Protein AF-A0AAD7WFM6-F1 (afdb_monomer_lite)

Organism: NCBI:txid143900

Structure (mmCIF, N/CA/C/O backbone):
data_AF-A0AAD7WFM6-F1
#
_entry.id   AF-A0AAD7WFM6-F1
#
loop_
_atom_site.group_PDB
_atom_site.id
_atom_site.type_symbol
_atom_site.label_atom_id
_atom_site.label_alt_id
_atom_site.label_comp_id
_atom_site.label_asym_id
_atom_site.label_entity_id
_atom_site.label_seq_id
_atom_site.pdbx_PDB_ins_code
_atom_site.Cartn_x
_atom_site.Cartn_y
_atom_site.Cartn_z
_atom_site.occupancy
_atom_site.B_iso_or_equiv
_atom_site.auth_seq_id
_atom_site.auth_comp_id
_atom_site.auth_asym_id
_atom_site.auth_atom_id
_atom_site.pdbx_PDB_model_num
ATOM 1 N N . MET A 1 1 ? -21.764 13.969 35.083 1.00 62.25 1 MET A N 1
ATOM 2 C CA . MET A 1 1 ? -21.220 14.354 33.755 1.00 62.25 1 MET A CA 1
ATOM 3 C C . MET A 1 1 ? -19.944 13.610 33.348 1.00 62.25 1 MET A C 1
ATOM 5 O O . MET A 1 1 ? -19.972 12.997 32.290 1.00 62.25 1 MET A O 1
ATOM 9 N N . LYS A 1 2 ? -18.858 13.577 34.146 1.00 76.75 2 LYS A N 1
ATOM 10 C CA . LYS A 1 2 ? -17.601 12.878 33.765 1.00 76.75 2 LYS A CA 1
ATOM 11 C C . LYS A 1 2 ? -17.783 11.390 33.401 1.00 76.75 2 LYS A C 1
ATOM 13 O O . LYS A 1 2 ? -17.245 10.942 32.396 1.00 76.75 2 LYS A O 1
ATOM 18 N N . ARG A 1 3 ? -18.596 10.651 34.167 1.00 87.94 3 ARG A N 1
ATOM 19 C CA . ARG A 1 3 ? -18.861 9.216 33.942 1.00 87.94 3 ARG A CA 1
ATOM 20 C C . ARG A 1 3 ? -19.588 8.930 32.623 1.00 87.94 3 ARG A C 1
ATOM 22 O O . ARG A 1 3 ? -19.180 8.037 31.896 1.00 87.94 3 ARG A O 1
ATOM 29 N N . LEU A 1 4 ? -20.606 9.728 32.296 1.00 90.88 4 LEU A N 1
ATOM 30 C CA . LEU A 1 4 ? -21.364 9.590 31.048 1.00 90.88 4 LEU A CA 1
ATOM 31 C C . LEU A 1 4 ? -20.486 9.893 29.825 1.00 90.88 4 LEU A C 1
ATOM 33 O O . LEU A 1 4 ? -20.515 9.154 28.850 1.00 90.88 4 LEU A O 1
ATOM 37 N N . LYS A 1 5 ? -19.648 10.938 29.907 1.00 92.38 5 LYS A N 1
ATOM 38 C CA . LYS A 1 5 ? -18.677 11.270 28.854 1.00 92.38 5 LYS A CA 1
ATOM 39 C C . LYS A 1 5 ? -17.687 10.123 28.609 1.00 92.38 5 LYS A C 1
ATOM 41 O O . LYS A 1 5 ? -17.430 9.798 27.457 1.00 92.38 5 LYS A O 1
ATOM 46 N N . SER A 1 6 ? -17.175 9.495 29.671 1.00 94.88 6 SER A N 1
ATOM 47 C CA . SER A 1 6 ? -16.282 8.329 29.561 1.00 94.88 6 SER A CA 1
ATOM 48 C C . SER A 1 6 ? -16.977 7.137 28.905 1.00 94.88 6 SER A C 1
ATOM 50 O O . SER A 1 6 ? -16.450 6.571 27.961 1.00 94.88 6 SER A O 1
ATOM 52 N N . GLN A 1 7 ? -18.195 6.807 29.343 1.00 95.50 7 GLN A N 1
ATOM 53 C CA . GLN A 1 7 ? -18.966 5.692 28.784 1.00 95.50 7 GLN A CA 1
ATOM 54 C C . GLN A 1 7 ? -19.294 5.892 27.302 1.00 95.50 7 GLN A C 1
ATOM 56 O O . GLN A 1 7 ? -19.234 4.942 26.524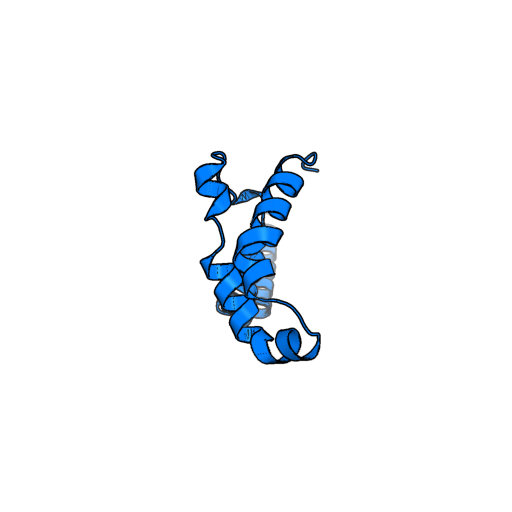 1.00 95.50 7 GLN A O 1
ATOM 61 N N . LEU A 1 8 ? -19.617 7.126 26.905 1.00 95.50 8 LEU A N 1
ATOM 62 C CA . LEU A 1 8 ? -19.846 7.464 25.505 1.00 95.50 8 LEU A CA 1
ATOM 63 C C . LEU A 1 8 ? -18.565 7.296 24.676 1.00 95.50 8 LEU A C 1
ATOM 65 O O . LEU A 1 8 ? -18.611 6.693 23.608 1.00 95.50 8 LEU A O 1
ATOM 69 N N . LEU A 1 9 ? -17.427 7.792 25.175 1.00 96.12 9 LEU A N 1
ATOM 70 C CA . LEU A 1 9 ? -16.133 7.634 24.506 1.00 96.12 9 LEU A CA 1
ATOM 71 C C . LEU A 1 9 ? -15.756 6.158 24.350 1.00 96.12 9 LEU A C 1
ATOM 73 O O . LEU A 1 9 ? -15.394 5.742 23.253 1.00 96.12 9 LEU A O 1
ATOM 77 N N . ASP A 1 10 ? -15.918 5.353 25.399 1.00 97.00 10 ASP A N 1
ATOM 78 C CA . ASP A 1 10 ? -15.633 3.916 25.355 1.00 97.00 10 ASP A CA 1
ATOM 79 C C . ASP A 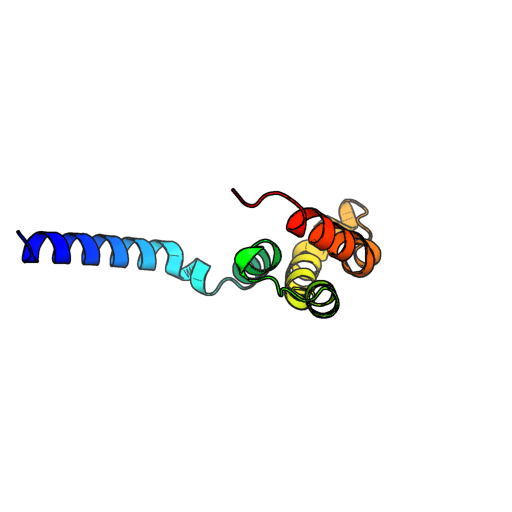1 10 ? -16.526 3.190 24.340 1.00 97.00 10 ASP A C 1
ATOM 81 O O . ASP A 1 10 ? -16.049 2.343 23.581 1.00 97.00 10 ASP A O 1
ATOM 85 N N . ALA A 1 11 ? -17.814 3.544 24.276 1.00 96.19 11 ALA A N 1
ATOM 86 C CA . ALA A 1 11 ? -18.744 2.978 23.302 1.00 96.19 11 ALA A CA 1
ATOM 87 C C . ALA A 1 11 ? -18.350 3.333 21.859 1.00 96.19 11 ALA A C 1
ATOM 89 O O . ALA A 1 11 ? -18.364 2.462 20.985 1.00 96.19 11 ALA A O 1
ATOM 90 N N . VAL A 1 12 ? -17.947 4.584 21.613 1.00 96.38 12 VAL A N 1
ATOM 91 C CA . VAL A 1 12 ? -17.462 5.033 20.299 1.00 96.38 12 VAL A CA 1
ATOM 92 C C . VAL A 1 12 ? -16.175 4.303 19.920 1.00 96.38 12 VAL A C 1
ATOM 94 O O . VAL A 1 12 ? -16.102 3.743 18.828 1.00 96.38 12 VAL A O 1
ATOM 97 N N . ILE A 1 13 ? -15.188 4.233 20.819 1.00 95.25 13 ILE A N 1
ATOM 98 C CA . ILE A 1 13 ? -13.918 3.533 20.571 1.00 95.25 13 ILE A CA 1
ATOM 99 C C . ILE A 1 13 ? -14.170 2.055 20.268 1.00 95.25 13 ILE A C 1
ATOM 101 O O . ILE A 1 13 ? -13.616 1.519 19.308 1.00 95.25 13 ILE A O 1
ATOM 105 N N . LYS A 1 14 ? -15.031 1.390 21.047 1.00 96.19 14 LYS A N 1
ATOM 106 C CA . LYS A 1 14 ? -15.383 -0.019 20.832 1.00 96.19 14 LYS A CA 1
ATOM 107 C C . LYS A 1 14 ? -16.072 -0.232 19.483 1.00 96.19 14 LYS A C 1
ATOM 109 O O . LYS A 1 14 ? -15.744 -1.190 18.787 1.00 96.19 14 LYS A O 1
ATOM 114 N N . SER A 1 15 ? -16.991 0.659 19.110 1.00 95.00 15 SER A N 1
ATOM 115 C CA . SER A 1 15 ? -17.667 0.625 17.810 1.00 95.00 15 SER A CA 1
ATOM 116 C C . SER A 1 15 ? -16.670 0.771 16.660 1.00 95.00 15 SER A C 1
ATOM 118 O O . SER A 1 15 ? -16.659 -0.057 15.752 1.00 95.00 15 SER A O 1
ATOM 120 N N . MET A 1 16 ? -15.766 1.753 16.738 1.00 93.12 16 MET A N 1
ATOM 121 C CA . MET A 1 16 ? -14.727 1.949 15.725 1.00 93.12 16 MET A CA 1
ATOM 122 C C . MET A 1 16 ? -13.814 0.723 15.618 1.00 93.12 16 MET A C 1
ATOM 124 O O . MET A 1 16 ? -13.705 0.148 14.540 1.00 93.12 16 MET A O 1
ATOM 128 N N . ARG A 1 17 ? -13.245 0.240 16.730 1.00 91.19 17 ARG A N 1
ATOM 129 C CA . ARG A 1 17 ? -12.390 -0.962 16.725 1.00 91.19 17 ARG A CA 1
ATOM 130 C C . ARG A 1 17 ? -13.087 -2.167 16.107 1.00 91.19 17 ARG A C 1
ATOM 132 O O . ARG A 1 17 ? -12.491 -2.879 15.316 1.00 91.19 17 ARG A O 1
ATOM 139 N N . SER A 1 18 ? -14.363 -2.384 16.426 1.00 92.25 18 SER A N 1
ATOM 140 C CA . SER A 1 18 ? -15.118 -3.499 15.850 1.00 92.25 18 SER A CA 1
ATOM 141 C C . SER A 1 18 ? -15.333 -3.357 14.344 1.00 92.25 18 SER A C 1
ATOM 143 O O . SER A 1 18 ? -15.310 -4.365 13.649 1.00 92.25 18 SER A O 1
ATOM 145 N N . ARG A 1 19 ? -15.566 -2.138 13.842 1.00 90.75 19 ARG A N 1
ATOM 146 C CA . ARG A 1 19 ? -15.795 -1.878 12.411 1.00 90.75 19 ARG A CA 1
ATOM 147 C C . ARG A 1 19 ? -14.527 -2.007 11.573 1.00 90.75 19 ARG A C 1
ATOM 149 O O . ARG A 1 19 ? -14.617 -2.396 10.417 1.00 90.75 19 ARG A O 1
ATOM 156 N N . PHE A 1 20 ? -13.376 -1.664 12.147 1.00 87.44 20 PHE A N 1
ATOM 157 C CA . PHE A 1 20 ? -12.087 -1.661 11.452 1.00 87.44 20 PHE A CA 1
ATOM 158 C C . PHE A 1 20 ? -11.201 -2.865 11.806 1.00 87.44 20 PHE A C 1
ATOM 160 O O . PHE A 1 20 ? -10.089 -2.958 11.302 1.00 87.44 20 PHE A O 1
ATOM 167 N N . LYS A 1 21 ? -11.687 -3.809 12.622 1.00 87.00 21 LYS A N 1
ATOM 168 C CA . LYS A 1 21 ? -10.922 -4.971 13.105 1.00 87.00 21 LYS A CA 1
ATOM 169 C C . LYS A 1 21 ? -10.242 -5.761 11.982 1.00 87.00 21 LYS A C 1
ATOM 171 O O . LYS A 1 21 ? -9.096 -6.176 12.124 1.00 87.00 21 LYS A O 1
ATOM 176 N N . ASP A 1 22 ? -10.952 -5.974 10.880 1.00 83.56 22 ASP A N 1
ATOM 177 C CA . ASP A 1 22 ? -10.429 -6.765 9.762 1.00 83.56 22 ASP A CA 1
ATOM 178 C C . ASP A 1 22 ? -9.441 -5.952 8.911 1.00 83.56 22 ASP A C 1
ATOM 180 O O . ASP A 1 22 ? -8.513 -6.505 8.328 1.00 83.56 22 ASP A O 1
ATOM 184 N N . LEU A 1 23 ? -9.583 -4.624 8.925 1.00 83.69 23 LEU A N 1
ATOM 185 C CA . LEU A 1 23 ? -8.703 -3.685 8.232 1.00 83.69 23 LEU A CA 1
ATOM 186 C C . LEU A 1 23 ? -7.391 -3.461 8.993 1.00 83.69 23 LEU A C 1
ATOM 188 O O . LEU A 1 23 ? -6.364 -3.201 8.373 1.00 83.69 23 LEU A O 1
ATOM 192 N N . GLU A 1 24 ? -7.393 -3.619 10.323 1.00 79.19 24 GLU A N 1
ATOM 193 C CA . GLU A 1 24 ? -6.185 -3.506 11.152 1.00 79.19 24 GLU A CA 1
ATOM 194 C C . GLU A 1 24 ? -5.099 -4.510 10.757 1.00 79.19 24 GLU A C 1
ATOM 196 O O . GLU A 1 24 ? -3.931 -4.232 11.002 1.00 79.19 24 GLU A O 1
ATOM 201 N N . ASN A 1 25 ? -5.450 -5.642 10.139 1.00 83.19 25 ASN A N 1
ATOM 202 C CA . ASN A 1 25 ? -4.498 -6.679 9.725 1.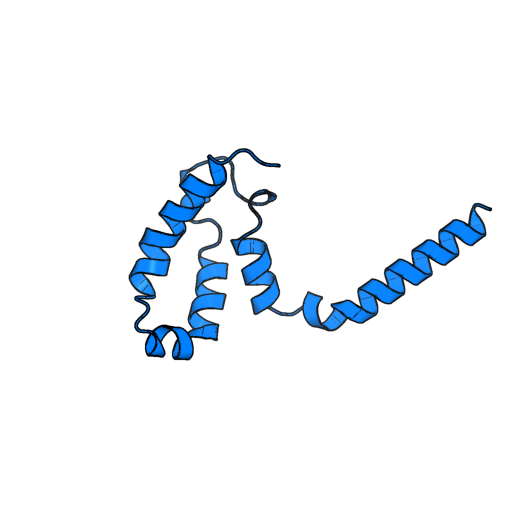00 83.19 25 ASN A CA 1
ATOM 203 C C . ASN A 1 25 ? -4.393 -6.834 8.201 1.00 83.19 25 ASN A C 1
ATOM 205 O O . ASN A 1 25 ? -3.698 -7.736 7.722 1.00 83.19 25 ASN A O 1
ATOM 209 N N . ASP A 1 26 ? -5.071 -5.978 7.434 1.00 89.94 26 ASP A N 1
ATOM 210 C CA . ASP A 1 26 ? -5.017 -6.025 5.978 1.00 89.94 26 ASP A CA 1
ATOM 211 C C . ASP A 1 26 ? -3.664 -5.494 5.491 1.00 89.94 26 ASP A C 1
ATOM 213 O O . ASP A 1 26 ? -3.353 -4.304 5.583 1.00 89.94 26 ASP A O 1
ATOM 217 N N . LYS A 1 27 ? -2.839 -6.402 4.965 1.00 89.12 27 LYS A N 1
ATOM 218 C CA . LYS A 1 27 ? -1.479 -6.092 4.509 1.00 89.12 27 LYS A CA 1
ATOM 219 C C . LYS A 1 27 ? -1.457 -5.098 3.349 1.00 89.12 27 LYS A C 1
ATOM 221 O O . LYS A 1 27 ? -0.508 -4.323 3.250 1.00 89.12 27 LYS A O 1
ATOM 226 N N . ILE A 1 28 ? -2.467 -5.118 2.479 1.00 91.44 28 ILE A N 1
ATOM 227 C CA . ILE A 1 28 ? -2.542 -4.2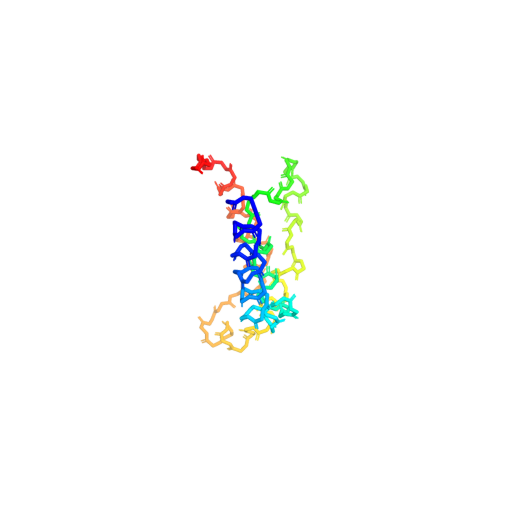27 1.319 1.00 91.44 28 ILE A CA 1
ATOM 228 C C . ILE A 1 28 ? -2.935 -2.831 1.778 1.00 91.44 28 ILE A C 1
ATOM 230 O O . ILE A 1 28 ? -2.282 -1.861 1.400 1.00 91.44 28 ILE A O 1
ATOM 234 N N . LEU A 1 29 ? -3.938 -2.726 2.650 1.00 88.88 29 LEU A N 1
ATOM 235 C CA . LEU A 1 29 ? -4.356 -1.444 3.205 1.00 88.88 29 LEU A CA 1
ATOM 236 C C . LEU A 1 29 ? -3.248 -0.805 4.049 1.00 88.88 29 LEU A C 1
ATOM 238 O O . LEU A 1 29 ? -2.993 0.389 3.915 1.00 88.88 29 LEU A O 1
ATOM 242 N N . GLN A 1 30 ? -2.557 -1.592 4.879 1.00 88.25 30 GLN A N 1
ATOM 243 C CA . GLN A 1 30 ? -1.407 -1.116 5.649 1.00 88.25 30 GLN A CA 1
ATOM 244 C C . GLN A 1 30 ? -0.278 -0.621 4.739 1.00 88.25 30 GLN A C 1
ATOM 246 O O . GLN A 1 30 ? 0.279 0.451 4.983 1.00 88.25 30 GLN A O 1
ATOM 251 N N . ALA A 1 31 ? 0.048 -1.379 3.687 1.00 89.88 31 ALA A N 1
ATOM 252 C CA . ALA A 1 31 ? 1.051 -0.969 2.714 1.00 89.88 31 ALA A CA 1
ATOM 253 C C . ALA A 1 31 ? 0.640 0.331 2.012 1.00 89.88 31 ALA A C 1
ATOM 255 O O . ALA A 1 31 ? 1.439 1.260 1.943 1.00 89.88 31 ALA A O 1
ATOM 256 N N . ALA A 1 32 ? -0.611 0.437 1.559 1.00 88.38 32 ALA A N 1
ATOM 257 C CA . ALA A 1 32 ? -1.127 1.630 0.897 1.00 88.38 32 ALA A CA 1
ATOM 258 C C . ALA A 1 32 ? -1.092 2.858 1.812 1.00 88.38 32 ALA A C 1
ATOM 260 O O . ALA A 1 32 ? -0.583 3.898 1.402 1.00 88.38 32 ALA A O 1
ATOM 261 N N . ALA A 1 33 ? -1.559 2.727 3.057 1.00 86.75 33 ALA A N 1
ATOM 262 C CA . ALA A 1 33 ? -1.563 3.815 4.029 1.00 86.75 33 ALA A CA 1
ATOM 263 C C . ALA A 1 33 ? -0.149 4.358 4.280 1.00 86.75 33 ALA A C 1
ATOM 265 O O . ALA A 1 33 ? 0.073 5.560 4.182 1.00 86.75 33 ALA A O 1
ATOM 266 N N . ARG A 1 34 ? 0.826 3.472 4.516 1.00 84.50 34 ARG A N 1
ATOM 267 C CA . ARG A 1 34 ? 2.226 3.861 4.763 1.00 84.50 34 ARG A CA 1
ATOM 268 C C . ARG A 1 34 ? 2.937 4.398 3.531 1.00 84.50 34 ARG A C 1
ATOM 270 O O . ARG A 1 34 ? 3.891 5.160 3.649 1.00 84.50 34 ARG A O 1
ATOM 277 N N . LEU A 1 35 ? 2.508 3.980 2.343 1.00 86.25 35 LEU A N 1
ATOM 278 C CA . LEU A 1 35 ? 3.089 4.458 1.099 1.00 86.25 35 LEU A CA 1
ATOM 279 C C . LEU A 1 35 ? 2.758 5.940 0.872 1.00 86.25 35 LEU A C 1
ATOM 281 O O . LEU A 1 35 ? 3.629 6.696 0.454 1.00 86.25 35 LEU A O 1
ATOM 285 N N . VAL A 1 36 ? 1.528 6.363 1.175 1.00 83.00 36 VAL A N 1
ATOM 286 C CA . VAL A 1 36 ? 1.037 7.717 0.859 1.00 83.00 36 VAL A CA 1
ATOM 287 C C . VAL A 1 36 ? 1.042 8.691 2.039 1.00 83.00 36 VAL A C 1
ATOM 289 O O . VAL A 1 36 ? 0.825 9.883 1.830 1.00 83.00 36 VAL A O 1
ATOM 292 N N . ASP A 1 37 ? 1.280 8.226 3.268 1.00 85.50 37 ASP A N 1
ATOM 293 C CA . ASP A 1 37 ? 1.331 9.100 4.444 1.00 85.50 37 ASP A CA 1
ATOM 294 C C . ASP A 1 37 ? 2.675 9.838 4.546 1.00 85.50 37 ASP A C 1
ATOM 296 O O . ASP A 1 37 ? 3.647 9.343 5.121 1.00 85.50 37 ASP A O 1
ATOM 300 N N . SER A 1 38 ? 2.717 11.061 4.010 1.00 83.81 38 SER A N 1
ATOM 301 C CA . SER A 1 38 ? 3.909 11.919 4.019 1.00 83.81 38 SER A CA 1
ATOM 302 C C . SER A 1 38 ? 4.402 12.289 5.419 1.00 83.81 38 SER A C 1
ATOM 304 O O . SER A 1 38 ? 5.558 12.682 5.572 1.00 83.81 38 SER A O 1
ATOM 306 N N . ARG A 1 39 ? 3.568 12.145 6.458 1.00 84.06 39 ARG A N 1
ATOM 307 C CA . ARG A 1 39 ? 3.953 12.431 7.851 1.00 84.06 39 ARG A CA 1
ATOM 308 C C . ARG A 1 39 ? 4.914 11.387 8.411 1.00 84.06 39 ARG A C 1
ATOM 310 O O . ARG A 1 39 ? 5.636 11.684 9.358 1.00 84.06 39 ARG A O 1
ATOM 317 N N . GLU A 1 40 ? 4.920 10.183 7.838 1.00 82.00 40 GLU A N 1
ATOM 318 C CA . GLU A 1 40 ? 5.847 9.107 8.204 1.00 82.00 40 GLU A CA 1
ATOM 319 C C . GLU A 1 40 ? 7.130 9.121 7.356 1.00 82.00 40 GLU A C 1
ATOM 321 O O . GLU A 1 40 ? 8.033 8.311 7.575 1.00 82.00 40 GLU A O 1
ATOM 326 N N . TRP A 1 41 ? 7.235 10.026 6.378 1.00 87.75 41 TRP A N 1
ATOM 327 C CA . TRP A 1 41 ? 8.384 10.070 5.485 1.00 87.75 41 TRP A CA 1
ATOM 328 C C . TRP A 1 41 ? 9.615 10.689 6.160 1.00 87.75 41 TRP A C 1
ATOM 330 O O . TRP A 1 41 ? 9.509 11.704 6.854 1.00 87.75 41 TRP A O 1
ATOM 340 N N . PRO A 1 42 ? 10.813 10.128 5.927 1.00 87.00 42 PRO A N 1
ATOM 341 C CA . PRO A 1 42 ? 12.039 10.651 6.508 1.00 87.00 42 PRO A CA 1
ATOM 342 C C . PRO A 1 42 ? 12.401 12.031 5.942 1.00 87.00 42 PRO A C 1
ATOM 344 O O . PRO A 1 42 ? 12.086 12.388 4.799 1.00 87.00 42 PRO A O 1
ATOM 347 N N . ALA A 1 43 ? 13.095 12.821 6.764 1.00 83.81 43 ALA A N 1
ATOM 348 C CA . ALA A 1 43 ? 13.572 14.154 6.406 1.00 83.81 43 ALA A CA 1
ATOM 349 C C . ALA A 1 43 ? 14.727 14.110 5.390 1.00 83.81 43 ALA A C 1
ATOM 351 O O . ALA A 1 43 ? 14.766 14.949 4.491 1.00 83.81 43 ALA A O 1
ATOM 352 N N . GLU A 1 44 ? 15.592 13.104 5.475 1.00 85.94 44 GLU A N 1
ATOM 353 C CA . GLU A 1 44 ? 16.728 12.936 4.571 1.00 85.94 44 GLU A CA 1
ATOM 354 C C . GLU A 1 44 ? 16.290 12.389 3.209 1.00 85.94 44 GLU A C 1
ATOM 356 O O . GLU A 1 44 ? 15.487 11.459 3.113 1.00 85.94 44 GLU A O 1
ATOM 361 N N . GLU A 1 45 ? 16.822 12.964 2.132 1.00 79.12 45 GLU A N 1
ATOM 362 C CA . GLU A 1 45 ? 16.456 12.601 0.757 1.00 79.12 45 GLU A CA 1
ATOM 363 C C . GLU A 1 45 ? 16.901 11.175 0.391 1.00 79.12 45 GLU A C 1
ATOM 365 O O . GLU A 1 45 ? 16.156 10.432 -0.252 1.00 79.12 45 GLU A O 1
ATOM 370 N N . ALA A 1 46 ? 18.076 10.757 0.874 1.00 79.62 46 ALA A N 1
ATOM 371 C CA . ALA A 1 46 ? 18.593 9.403 0.679 1.00 79.62 46 ALA A CA 1
ATOM 372 C C . ALA A 1 46 ? 17.690 8.334 1.327 1.00 79.62 46 ALA A C 1
ATOM 374 O O . ALA A 1 46 ? 17.425 7.287 0.731 1.00 79.62 46 ALA A O 1
ATOM 375 N N . ASP A 1 47 ? 17.150 8.623 2.511 1.00 82.25 47 ASP A N 1
ATOM 376 C CA . ASP A 1 47 ? 16.220 7.727 3.202 1.00 82.25 47 ASP A CA 1
ATOM 377 C C . ASP A 1 47 ? 14.822 7.793 2.574 1.00 82.25 47 ASP A C 1
ATOM 379 O O . ASP A 1 47 ? 14.119 6.784 2.479 1.00 82.25 47 ASP A O 1
ATOM 383 N N . LEU A 1 48 ? 14.420 8.963 2.067 1.00 83.38 48 LEU A N 1
ATOM 384 C CA . LEU A 1 48 ? 13.150 9.140 1.368 1.00 83.38 48 LEU A CA 1
ATOM 385 C C . LEU A 1 48 ? 13.095 8.299 0.097 1.00 83.38 48 LEU A C 1
ATOM 387 O O . LEU A 1 48 ? 12.052 7.715 -0.192 1.00 83.38 48 LEU A O 1
ATOM 391 N N . ALA A 1 49 ? 14.203 8.200 -0.638 1.00 76.94 49 ALA A N 1
ATOM 392 C CA . ALA A 1 49 ? 14.317 7.399 -1.852 1.00 76.94 49 ALA A CA 1
ATOM 393 C C . ALA A 1 49 ? 13.916 5.933 -1.622 1.00 76.94 49 ALA A C 1
ATOM 395 O O . ALA A 1 49 ? 13.096 5.388 -2.367 1.00 76.94 49 ALA A O 1
ATOM 396 N N . SER A 1 50 ? 14.420 5.326 -0.546 1.00 79.69 50 SER A N 1
ATOM 397 C CA . SER A 1 50 ? 14.152 3.928 -0.187 1.00 79.69 50 SER A CA 1
ATOM 398 C C . SER A 1 50 ? 12.869 3.734 0.635 1.00 79.69 50 SER A C 1
ATOM 400 O O . SER A 1 50 ? 12.310 2.633 0.662 1.00 79.69 50 SER A O 1
ATOM 402 N N . CYS A 1 51 ? 12.344 4.801 1.248 1.00 84.25 51 CYS A N 1
ATOM 403 C CA . CYS A 1 51 ? 11.121 4.759 2.043 1.00 84.25 51 CYS A CA 1
ATOM 404 C C . CYS A 1 51 ? 9.929 4.212 1.237 1.00 84.25 51 CYS A C 1
ATOM 406 O O . CYS A 1 51 ? 9.616 4.671 0.131 1.00 84.25 51 CYS A O 1
ATOM 408 N N . GLY A 1 52 ? 9.257 3.206 1.797 1.00 84.44 52 GLY A N 1
ATOM 409 C CA . GLY A 1 52 ? 8.067 2.610 1.199 1.00 84.44 52 GLY A CA 1
ATOM 410 C C . GLY A 1 52 ? 8.324 1.668 0.022 1.00 84.44 52 GLY A C 1
ATOM 411 O O . GLY A 1 52 ? 7.351 1.207 -0.564 1.00 84.44 52 GLY A O 1
ATOM 412 N N . ALA A 1 53 ? 9.577 1.330 -0.308 1.00 85.69 53 ALA A N 1
ATOM 413 C CA . ALA A 1 53 ? 9.882 0.379 -1.384 1.00 85.69 53 ALA A CA 1
ATOM 414 C C . ALA A 1 53 ? 9.211 -0.991 -1.163 1.00 85.69 53 ALA A C 1
ATOM 416 O O . ALA A 1 53 ? 8.615 -1.552 -2.082 1.00 85.69 53 ALA A O 1
ATOM 417 N N . ASP A 1 54 ? 9.227 -1.493 0.075 1.00 87.62 54 ASP A N 1
ATOM 418 C CA . ASP A 1 54 ? 8.548 -2.740 0.434 1.00 87.62 54 ASP A CA 1
ATOM 419 C C . ASP A 1 54 ? 7.025 -2.635 0.330 1.00 87.62 54 ASP A C 1
ATOM 421 O O . ASP A 1 54 ? 6.380 -3.55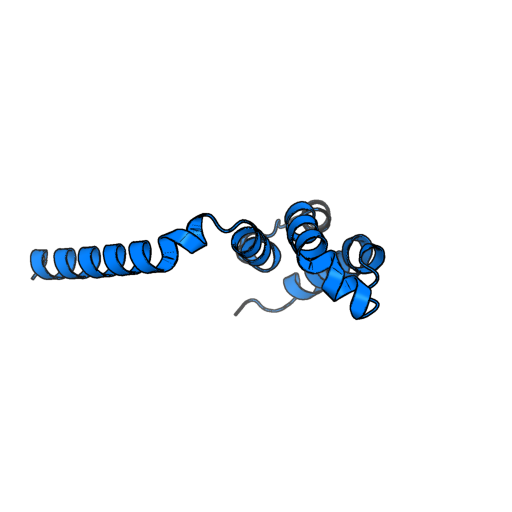0 -0.178 1.00 87.62 54 ASP A O 1
ATOM 425 N N . HIS A 1 55 ? 6.446 -1.510 0.755 1.00 89.06 55 HIS A N 1
ATOM 426 C CA . HIS A 1 55 ? 5.007 -1.272 0.646 1.00 89.06 55 HIS A CA 1
ATOM 427 C C . HIS A 1 55 ? 4.569 -1.175 -0.822 1.00 89.06 55 HIS A C 1
ATOM 429 O O . HIS A 1 55 ? 3.577 -1.787 -1.215 1.00 89.06 55 HIS A O 1
ATOM 435 N N . LEU A 1 56 ? 5.346 -0.479 -1.656 1.00 89.12 56 LEU A N 1
ATOM 436 C CA . LEU A 1 56 ? 5.104 -0.390 -3.092 1.00 89.12 56 LEU A CA 1
ATOM 437 C C . LEU A 1 56 ? 5.185 -1.766 -3.752 1.00 89.12 56 LEU A C 1
ATOM 439 O O . LEU A 1 56 ? 4.325 -2.106 -4.562 1.00 89.12 56 LEU A O 1
ATOM 443 N N . ARG A 1 57 ? 6.177 -2.582 -3.377 1.00 89.06 57 ARG A N 1
ATOM 444 C CA . ARG A 1 57 ? 6.284 -3.972 -3.830 1.00 89.06 57 ARG A CA 1
ATOM 445 C C . ARG A 1 57 ? 5.037 -4.775 -3.461 1.00 89.06 57 ARG A C 1
ATOM 447 O O . ARG A 1 57 ? 4.448 -5.377 -4.344 1.00 89.06 57 ARG A O 1
ATOM 454 N N . VAL A 1 58 ? 4.586 -4.723 -2.207 1.00 91.25 58 VAL A N 1
ATOM 455 C CA . VAL A 1 58 ? 3.371 -5.432 -1.762 1.00 91.25 58 VAL A CA 1
ATOM 456 C C . VAL A 1 58 ? 2.149 -5.060 -2.611 1.00 91.25 58 VAL A C 1
ATOM 458 O O . VAL A 1 58 ? 1.415 -5.947 -3.036 1.00 91.25 58 VAL A O 1
ATOM 461 N N . ILE A 1 59 ? 1.944 -3.772 -2.896 1.00 91.25 59 ILE A N 1
ATOM 462 C CA . ILE A 1 59 ? 0.792 -3.299 -3.682 1.00 91.25 59 ILE A CA 1
ATOM 463 C C . ILE A 1 59 ? 0.909 -3.722 -5.148 1.00 91.25 59 ILE A C 1
ATOM 465 O O . ILE A 1 59 ? -0.037 -4.252 -5.725 1.00 91.25 59 ILE A O 1
ATOM 469 N N . THR A 1 60 ? 2.069 -3.490 -5.756 1.00 91.06 60 THR A N 1
ATOM 470 C CA . THR A 1 60 ? 2.294 -3.790 -7.179 1.00 91.06 60 THR A CA 1
ATOM 471 C C . THR A 1 60 ? 2.302 -5.286 -7.473 1.00 91.06 60 THR A C 1
ATOM 473 O O . THR A 1 60 ? 1.862 -5.684 -8.546 1.00 91.06 60 THR A O 1
ATOM 476 N N . ASP A 1 61 ? 2.751 -6.112 -6.529 1.00 92.31 61 ASP A N 1
ATOM 477 C CA . ASP A 1 61 ? 2.706 -7.567 -6.659 1.00 92.31 61 ASP A CA 1
ATOM 478 C C . ASP A 1 61 ? 1.273 -8.088 -6.437 1.00 92.31 61 ASP A C 1
ATOM 480 O O . ASP A 1 61 ? 0.837 -8.999 -7.134 1.00 92.31 61 ASP A O 1
ATOM 484 N N . HIS A 1 62 ? 0.500 -7.485 -5.524 1.00 94.06 62 HIS A N 1
ATOM 485 C CA . HIS A 1 62 ? -0.908 -7.847 -5.316 1.00 94.06 62 HIS A CA 1
ATOM 486 C C . HIS A 1 62 ? -1.791 -7.518 -6.527 1.00 94.06 62 HIS A C 1
ATOM 488 O O . HIS A 1 62 ? -2.656 -8.309 -6.891 1.00 94.06 62 HIS A O 1
ATOM 494 N N . PHE A 1 63 ? -1.561 -6.370 -7.168 1.00 93.19 63 PHE A N 1
ATOM 495 C CA . PHE A 1 63 ? -2.300 -5.937 -8.358 1.00 93.19 63 PHE A CA 1
ATOM 496 C C . PHE A 1 63 ? -1.572 -6.257 -9.670 1.00 93.19 63 PHE A C 1
ATOM 498 O O . PHE A 1 63 ? -1.862 -5.643 -10.696 1.00 93.19 63 PHE A O 1
ATOM 505 N N . ALA A 1 64 ? -0.642 -7.216 -9.646 1.00 93.25 64 ALA A N 1
ATOM 506 C CA . ALA A 1 64 ? 0.213 -7.576 -10.770 1.00 93.25 64 ALA A CA 1
ATOM 507 C C . ALA A 1 64 ? -0.566 -7.780 -12.078 1.00 93.25 64 ALA A C 1
ATOM 509 O O . ALA A 1 64 ? -0.229 -7.151 -13.078 1.00 93.25 64 ALA A O 1
ATOM 510 N N . ASP A 1 65 ? -1.633 -8.578 -12.037 1.00 94.44 65 ASP A N 1
ATOM 511 C CA . ASP A 1 65 ? -2.441 -8.918 -13.214 1.00 94.44 65 ASP A CA 1
ATOM 512 C C . ASP A 1 65 ? -3.137 -7.693 -13.820 1.00 94.44 65 ASP A C 1
ATOM 514 O O . ASP A 1 65 ? -3.197 -7.534 -15.038 1.00 94.44 65 ASP A O 1
ATOM 518 N N . ILE A 1 66 ? -3.646 -6.796 -12.969 1.00 95.00 66 ILE A N 1
ATOM 519 C CA . ILE A 1 66 ? -4.317 -5.565 -13.407 1.00 95.00 66 ILE A CA 1
ATOM 520 C C . ILE A 1 66 ? -3.296 -4.614 -14.029 1.00 95.00 66 ILE A C 1
ATOM 522 O O . ILE A 1 66 ? -3.560 -4.028 -15.077 1.00 95.00 66 ILE A O 1
ATOM 526 N N . LEU A 1 67 ? -2.132 -4.473 -13.391 1.00 92.88 67 LEU A N 1
ATOM 527 C CA . LEU A 1 67 ? -1.050 -3.612 -13.862 1.00 92.88 67 LEU A CA 1
ATOM 528 C C . LEU A 1 67 ? -0.489 -4.101 -15.203 1.00 92.88 67 LEU A C 1
ATOM 530 O O . LEU A 1 67 ? -0.299 -3.292 -16.108 1.00 92.88 67 LEU A O 1
ATOM 534 N N . ASP A 1 68 ? -0.301 -5.411 -15.362 1.00 92.62 68 ASP A N 1
ATOM 535 C CA . ASP A 1 68 ? 0.159 -6.003 -16.620 1.00 92.62 68 ASP A CA 1
ATOM 536 C C . ASP A 1 68 ? -0.895 -5.835 -17.726 1.00 92.62 68 ASP A C 1
ATOM 538 O O . ASP A 1 68 ? -0.556 -5.494 -18.860 1.00 92.62 68 ASP A O 1
ATOM 542 N N . TRP A 1 69 ? -2.183 -5.990 -17.398 1.00 95.06 69 TRP A N 1
ATOM 543 C CA . TRP A 1 69 ? -3.281 -5.804 -18.350 1.00 95.06 69 TRP A CA 1
ATOM 544 C C . TRP A 1 69 ? -3.366 -4.375 -18.906 1.00 95.06 69 TRP A C 1
ATOM 546 O O . TRP A 1 69 ? -3.622 -4.197 -20.096 1.00 95.06 69 TRP A O 1
ATOM 556 N N . VAL A 1 70 ? -3.117 -3.356 -18.077 1.00 94.75 70 VAL A N 1
ATOM 557 C CA . VAL A 1 70 ? -3.106 -1.949 -18.524 1.00 94.75 70 VAL A CA 1
ATOM 558 C C . VAL A 1 70 ? -1.770 -1.512 -19.137 1.00 94.75 70 VAL A C 1
ATOM 560 O O . VAL A 1 70 ? -1.630 -0.352 -19.518 1.00 94.75 70 VAL A O 1
ATOM 563 N N . GLY A 1 71 ? -0.788 -2.414 -19.238 1.00 92.50 71 GLY A N 1
ATOM 564 C CA . GLY A 1 71 ? 0.536 -2.113 -19.785 1.00 92.50 71 GLY A CA 1
ATOM 565 C C . GLY A 1 71 ? 1.404 -1.243 -18.871 1.00 92.50 71 GLY A C 1
ATOM 566 O O . GLY A 1 71 ? 2.241 -0.487 -19.360 1.00 92.50 71 GLY A O 1
ATOM 567 N N . CYS A 1 72 ? 1.205 -1.315 -17.552 1.00 91.12 72 CYS A N 1
ATOM 568 C CA . CYS A 1 72 ? 2.040 -0.607 -16.587 1.00 91.12 72 CYS A CA 1
ATOM 569 C C . CYS A 1 72 ? 3.430 -1.255 -16.502 1.00 91.12 72 CYS A C 1
ATOM 571 O O . CYS A 1 72 ? 3.563 -2.419 -16.116 1.00 91.12 72 CYS A O 1
ATOM 573 N N . ASP A 1 73 ? 4.483 -0.483 -16.784 1.00 90.6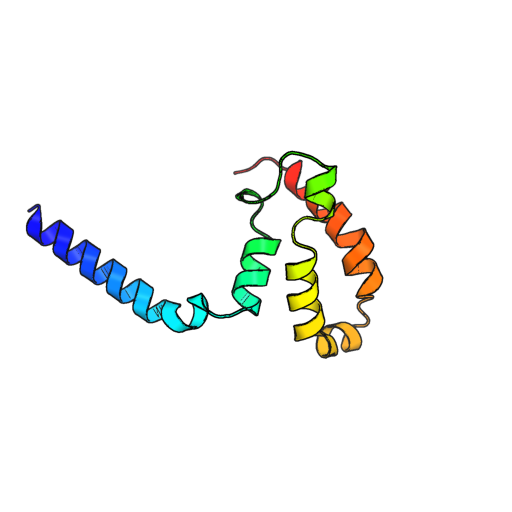2 73 ASP A N 1
ATOM 574 C CA . ASP A 1 73 ? 5.850 -0.906 -16.488 1.00 90.62 73 ASP A CA 1
ATOM 575 C C . ASP A 1 73 ? 6.097 -0.828 -14.975 1.00 90.62 73 ASP A C 1
ATOM 577 O O . ASP A 1 73 ? 6.458 0.207 -14.407 1.00 90.62 73 ASP A O 1
ATOM 581 N N . ARG A 1 74 ? 5.909 -1.968 -14.303 1.00 87.06 74 ARG A N 1
ATOM 582 C CA . ARG A 1 74 ? 6.127 -2.087 -12.857 1.00 87.06 74 ARG A CA 1
ATOM 583 C C . ARG A 1 74 ? 7.570 -1.787 -12.449 1.00 87.06 74 ARG A C 1
ATOM 585 O O . ARG A 1 74 ? 7.783 -1.374 -11.313 1.00 87.06 74 ARG A O 1
ATOM 592 N N . GLY A 1 75 ? 8.555 -2.015 -13.319 1.00 85.44 75 GLY A N 1
ATOM 593 C CA . GLY A 1 75 ? 9.958 -1.708 -13.040 1.00 85.44 75 GLY A CA 1
ATOM 594 C C . GLY A 1 75 ? 10.195 -0.201 -13.026 1.00 85.44 75 GLY A C 1
ATOM 595 O O . GLY A 1 75 ? 10.738 0.329 -12.055 1.00 85.44 75 GLY A O 1
ATOM 596 N N . GLN A 1 76 ? 9.707 0.494 -14.053 1.00 86.62 76 GLN A N 1
ATOM 597 C CA . GLN A 1 76 ? 9.761 1.954 -14.138 1.00 86.62 76 GLN A CA 1
ATOM 598 C C . GLN A 1 76 ? 8.999 2.614 -12.976 1.00 86.62 76 GLN A C 1
ATOM 600 O O . GLN A 1 76 ? 9.541 3.496 -12.300 1.00 86.62 76 GLN A O 1
ATOM 605 N N . ALA A 1 77 ? 7.796 2.123 -12.663 1.00 83.19 77 ALA A N 1
ATOM 606 C CA . ALA A 1 77 ? 6.999 2.609 -11.539 1.00 83.19 77 ALA A CA 1
ATOM 607 C C . ALA A 1 77 ? 7.732 2.446 -10.191 1.00 83.19 77 ALA A C 1
ATOM 609 O O . ALA A 1 77 ? 7.775 3.378 -9.383 1.00 83.19 77 ALA A O 1
ATOM 610 N N . LYS A 1 78 ? 8.352 1.275 -9.958 1.00 81.12 78 LYS A N 1
ATOM 611 C CA . LYS A 1 78 ? 9.086 0.954 -8.719 1.00 81.12 78 LYS A CA 1
ATOM 612 C C . LYS A 1 78 ? 10.367 1.769 -8.549 1.00 81.12 78 LYS A C 1
ATOM 614 O O . LYS A 1 78 ? 10.672 2.184 -7.432 1.00 81.12 78 LYS A O 1
ATOM 619 N N . HIS A 1 79 ? 11.131 1.963 -9.622 1.00 80.06 79 HIS A N 1
ATOM 620 C CA . HIS A 1 79 ? 12.510 2.449 -9.527 1.00 80.06 79 HIS A CA 1
ATOM 621 C C . HIS A 1 79 ? 12.705 3.911 -9.926 1.00 80.06 79 HIS A C 1
ATOM 623 O O . HIS A 1 79 ? 13.720 4.495 -9.550 1.00 80.06 79 HIS A O 1
ATOM 629 N N . GLN A 1 80 ? 11.766 4.511 -10.659 1.00 81.56 80 GLN A N 1
ATOM 630 C CA . GLN A 1 80 ? 11.892 5.888 -11.138 1.00 81.56 80 GLN A CA 1
ATOM 631 C C . GLN A 1 80 ? 10.704 6.745 -10.709 1.00 81.56 80 GLN A C 1
ATOM 633 O O . GLN A 1 80 ? 10.880 7.704 -9.960 1.00 81.56 80 GLN A O 1
ATOM 638 N N . GLU A 1 81 ? 9.491 6.384 -11.124 1.00 85.38 81 GLU A N 1
ATOM 639 C CA . GLU A 1 81 ? 8.335 7.284 -11.007 1.00 85.38 81 GLU A CA 1
ATOM 640 C C . GLU A 1 81 ? 7.938 7.539 -9.555 1.00 85.38 81 GLU A C 1
ATOM 642 O O . GLU A 1 81 ? 7.725 8.687 -9.163 1.00 85.38 81 GLU A O 1
ATOM 647 N N . TRP A 1 82 ? 7.907 6.491 -8.726 1.00 84.88 82 TRP A N 1
ATOM 648 C CA . TRP A 1 82 ? 7.570 6.643 -7.314 1.00 84.88 82 TRP A CA 1
ATOM 649 C C . TRP A 1 82 ? 8.582 7.505 -6.551 1.00 84.88 82 TRP A C 1
ATOM 651 O O . TRP A 1 82 ? 8.213 8.319 -5.702 1.00 84.88 82 TRP A O 1
ATOM 661 N N . LEU A 1 83 ? 9.870 7.354 -6.861 1.00 79.19 83 LEU A N 1
ATOM 662 C CA . LEU A 1 83 ? 10.928 8.140 -6.235 1.00 79.19 83 LEU A CA 1
ATOM 663 C C . LEU A 1 83 ? 10.789 9.622 -6.594 1.00 79.19 83 LEU A C 1
ATOM 665 O O . LEU A 1 83 ? 10.781 10.467 -5.699 1.00 79.19 83 LEU A O 1
ATOM 669 N N . SER A 1 84 ? 10.593 9.925 -7.878 1.00 81.56 84 SER A N 1
ATOM 670 C CA . SER A 1 84 ? 10.345 11.290 -8.344 1.00 81.56 84 SER A CA 1
ATOM 671 C C . SER A 1 84 ? 9.076 11.888 -7.729 1.00 81.56 84 SER A C 1
ATOM 673 O O . SER A 1 84 ? 9.091 13.040 -7.294 1.00 81.56 84 SER A O 1
ATOM 675 N N . ALA A 1 85 ? 7.997 11.107 -7.619 1.00 84.25 85 ALA A N 1
ATOM 676 C CA . ALA A 1 85 ? 6.742 11.559 -7.026 1.00 84.25 85 ALA A CA 1
ATOM 677 C C . ALA A 1 85 ? 6.899 11.955 -5.548 1.00 84.25 85 ALA A C 1
ATOM 679 O O . ALA A 1 85 ? 6.408 13.010 -5.147 1.00 84.25 85 ALA A O 1
ATOM 680 N N . LYS A 1 86 ? 7.626 11.169 -4.740 1.00 85.25 86 LYS A N 1
ATOM 681 C CA . LYS A 1 86 ? 7.857 11.471 -3.313 1.00 85.25 86 LYS A CA 1
ATOM 682 C C . LYS A 1 86 ? 8.587 12.795 -3.093 1.00 85.25 86 LYS A C 1
ATOM 684 O O . LYS A 1 86 ? 8.215 13.556 -2.201 1.00 85.25 86 LYS A O 1
ATOM 689 N N . VAL A 1 87 ? 9.600 13.087 -3.912 1.00 79.56 87 VAL A N 1
ATOM 690 C CA . VAL A 1 87 ? 10.344 14.357 -3.837 1.00 79.56 87 VAL A CA 1
ATOM 691 C C . VAL A 1 87 ? 9.408 15.537 -4.100 1.00 79.56 87 VAL A C 1
ATOM 693 O O . VAL A 1 87 ? 9.390 16.494 -3.326 1.00 79.56 87 VAL A O 1
ATOM 696 N N . VAL A 1 88 ? 8.574 15.440 -5.141 1.00 82.81 88 VAL A N 1
ATOM 697 C CA . VAL A 1 88 ? 7.590 16.479 -5.474 1.00 82.81 88 VAL A CA 1
ATOM 698 C C . VAL A 1 88 ? 6.563 16.647 -4.354 1.00 82.81 88 VAL A C 1
ATOM 700 O O . VAL A 1 88 ? 6.334 17.767 -3.911 1.00 82.81 88 VAL A O 1
ATOM 703 N N . ILE A 1 89 ? 5.980 15.553 -3.853 1.00 82.81 89 ILE A N 1
ATOM 704 C CA . ILE A 1 89 ? 4.957 15.586 -2.794 1.00 82.81 89 ILE A CA 1
ATOM 705 C C . ILE A 1 89 ? 5.495 16.245 -1.520 1.00 82.81 89 ILE A C 1
ATOM 707 O O . ILE A 1 89 ? 4.796 17.040 -0.895 1.00 82.81 89 ILE A O 1
ATOM 711 N N . LYS A 1 90 ? 6.745 15.962 -1.146 1.00 79.00 90 LYS A N 1
ATOM 712 C CA . LYS A 1 90 ? 7.371 16.559 0.039 1.00 79.00 90 LYS A CA 1
ATOM 713 C C . LYS A 1 90 ? 7.632 18.060 -0.110 1.00 79.00 90 LYS A C 1
ATOM 715 O O . LYS A 1 90 ? 7.609 18.779 0.884 1.00 79.00 90 LYS A O 1
ATOM 720 N N . ALA A 1 91 ? 7.867 18.533 -1.332 1.00 80.44 91 ALA A N 1
ATOM 721 C CA . ALA A 1 91 ? 8.045 19.953 -1.619 1.00 80.44 91 ALA A CA 1
ATOM 722 C C . ALA A 1 91 ? 6.721 20.744 -1.623 1.00 80.44 91 ALA A C 1
ATOM 724 O O . ALA A 1 91 ? 6.749 21.976 -1.599 1.00 80.44 91 ALA A O 1
ATOM 725 N N . LEU A 1 92 ? 5.565 20.068 -1.654 1.00 81.44 92 LEU A N 1
ATOM 726 C CA . LEU A 1 92 ? 4.266 20.733 -1.591 1.00 81.44 92 LEU A CA 1
ATOM 727 C C . LEU A 1 92 ? 3.990 21.286 -0.179 1.00 81.44 92 LEU A C 1
ATOM 729 O O . LEU A 1 92 ? 4.359 20.651 0.817 1.00 81.44 92 LEU A O 1
ATOM 733 N N . PRO A 1 93 ? 3.296 22.436 -0.067 1.00 73.75 93 PRO A N 1
ATOM 734 C CA . PRO A 1 93 ? 2.829 22.946 1.217 1.00 73.75 93 PRO A CA 1
ATOM 735 C C . PRO A 1 93 ? 1.941 21.902 1.902 1.00 73.75 93 PRO A C 1
ATOM 737 O O . PRO A 1 93 ? 0.942 21.467 1.330 1.00 73.75 93 PRO A O 1
ATOM 740 N N . GLN A 1 94 ? 2.307 21.494 3.117 1.00 65.56 94 GLN A N 1
ATOM 741 C CA . GLN A 1 94 ? 1.476 20.598 3.919 1.00 65.56 94 GLN A CA 1
ATOM 742 C C . GLN A 1 94 ? 0.302 21.417 4.486 1.00 65.56 94 GLN A C 1
ATOM 744 O O . GLN A 1 94 ? 0.536 22.466 5.090 1.00 65.56 94 GLN A O 1
ATOM 749 N N . VAL A 1 95 ? -0.936 20.979 4.226 1.00 56.88 95 VAL A N 1
ATOM 750 C CA . VAL A 1 95 ? -2.183 21.637 4.676 1.00 56.88 95 VAL A CA 1
ATOM 751 C C . VAL A 1 95 ? -2.511 21.264 6.116 1.00 56.88 95 VAL A C 1
ATOM 753 O O . VAL A 1 95 ? -2.379 20.065 6.450 1.00 56.88 95 VAL A O 1
#

Radius of gyration: 18.54 Å; chains: 1; bounding box: 40×32×54 Å

Secondary structure (DSSP, 8-state):
-HHHHHHHHHHHHHHHHHHHTTGGG-HHHHHHHHHH-GGGS-SSHHHHHHTTHHHHHHHHHHTHHHHHHTT--HHHIIIIIHHHHHHHHHHSPP-

Sequence (95 aa):
MKRLKSQLLDAVIKSMRSRFKDLENDKILQAAARLVDSREWPAEEADLASCGADHLRVITDHFADILDWVGCDRGQAKHQEWLSAKVVIKALPQV

Foldseek 3Di:
DVVVVVVVVVVVVVVVCVVCVVVVPPLLNVLVCQLPPLVNADPDLVRNQCRSLVSLCVNCVVCVVVCVVVVHPSVCVSRPVSSVVSVVVNPDDDD

pLDDT: mean 86.62, std 7.09, range [56.88, 97.0]